Protein AF-A0A7H1N0Q8-F1 (afdb_monomer_lite)

Structure (mmCIF, N/CA/C/O backbone):
data_AF-A0A7H1N0Q8-F1
#
_entry.id   AF-A0A7H1N0Q8-F1
#
loop_
_atom_site.group_PDB
_atom_site.id
_atom_site.type_symbol
_atom_site.label_atom_id
_atom_site.label_alt_id
_atom_site.label_comp_id
_atom_site.label_asym_id
_atom_site.label_entity_id
_atom_site.label_seq_id
_atom_site.pdbx_PDB_ins_code
_atom_site.Cartn_x
_atom_site.Cartn_y
_atom_site.Cartn_z
_atom_site.occupancy
_atom_site.B_iso_or_equiv
_atom_site.auth_seq_id
_atom_site.auth_comp_id
_atom_site.auth_asym_id
_atom_site.auth_atom_id
_atom_site.pdbx_PDB_model_num
ATOM 1 N N . MET A 1 1 ? -15.151 11.965 -31.332 1.00 53.75 1 MET A N 1
ATOM 2 C CA . MET A 1 1 ? -13.976 11.091 -31.531 1.00 53.75 1 MET A CA 1
ATOM 3 C C . MET A 1 1 ? -13.155 11.150 -30.256 1.00 53.75 1 MET A C 1
ATOM 5 O O . MET A 1 1 ? -12.673 12.225 -29.928 1.00 53.75 1 MET A O 1
ATOM 9 N N . THR A 1 2 ? -13.096 10.065 -29.488 1.00 65.38 2 THR A N 1
ATOM 10 C CA . THR A 1 2 ? -12.222 9.945 -28.312 1.00 65.38 2 THR A CA 1
ATOM 11 C C . THR A 1 2 ? -10.804 9.623 -28.782 1.00 65.38 2 THR A C 1
ATOM 13 O O . THR A 1 2 ? -10.619 8.905 -29.765 1.00 65.38 2 THR A O 1
ATOM 16 N N . ALA A 1 3 ? -9.800 10.225 -28.150 1.00 78.38 3 ALA A N 1
ATOM 17 C CA . ALA A 1 3 ? -8.408 10.032 -28.536 1.00 78.38 3 ALA A CA 1
ATOM 18 C C . ALA A 1 3 ? -7.856 8.709 -27.963 1.00 78.38 3 ALA A C 1
ATOM 20 O O . ALA A 1 3 ? -8.258 8.335 -26.861 1.00 78.38 3 ALA A O 1
ATOM 21 N N . PRO A 1 4 ? -6.924 8.015 -28.646 1.00 78.12 4 PRO A N 1
ATOM 22 C CA . PRO A 1 4 ? -6.495 6.652 -28.287 1.00 78.12 4 PRO A CA 1
ATOM 23 C C . PRO A 1 4 ? -5.739 6.533 -26.950 1.00 78.12 4 PRO A C 1
ATOM 25 O O . PRO A 1 4 ? -5.426 5.430 -26.521 1.00 78.12 4 PRO A O 1
ATOM 28 N N . TRP A 1 5 ? -5.446 7.654 -26.291 1.00 80.62 5 TRP A N 1
ATOM 29 C CA . TRP A 1 5 ? -4.808 7.737 -24.972 1.00 80.62 5 TRP A CA 1
ATOM 30 C C . TRP A 1 5 ? -5.789 8.036 -23.832 1.00 80.62 5 TRP A C 1
ATOM 32 O O . TRP A 1 5 ? -5.366 8.185 -22.687 1.00 80.62 5 TRP A O 1
ATOM 42 N N . GLN A 1 6 ? -7.087 8.177 -24.114 1.00 84.38 6 GLN A N 1
ATOM 43 C CA . GLN A 1 6 ? -8.077 8.304 -23.048 1.00 84.38 6 GLN A CA 1
ATOM 44 C C . GLN A 1 6 ? -8.249 6.952 -22.356 1.00 84.38 6 GLN A C 1
ATOM 46 O O . GLN A 1 6 ? -8.655 5.977 -22.984 1.00 84.38 6 GLN A O 1
ATOM 51 N N . GLY A 1 7 ? -7.927 6.909 -21.062 1.00 83.88 7 GLY A N 1
ATOM 52 C CA . GLY A 1 7 ? -8.167 5.736 -20.231 1.00 83.88 7 GLY A CA 1
ATOM 53 C C . GLY A 1 7 ? -9.657 5.417 -20.129 1.00 83.88 7 GLY A C 1
ATOM 54 O O . GLY A 1 7 ? -10.503 6.312 -20.175 1.00 83.88 7 GLY A O 1
ATOM 55 N N . THR A 1 8 ? -9.969 4.135 -19.980 1.00 86.62 8 THR A N 1
ATOM 56 C CA . THR A 1 8 ? -11.299 3.669 -19.588 1.00 86.62 8 THR A CA 1
ATOM 57 C C . THR A 1 8 ? -11.408 3.664 -18.069 1.00 86.62 8 THR A C 1
ATOM 59 O O . THR A 1 8 ? -10.417 3.483 -17.361 1.00 86.62 8 THR A O 1
ATOM 62 N N . VAL A 1 9 ? -12.616 3.896 -17.564 1.00 88.50 9 VAL A N 1
ATOM 63 C CA . VAL A 1 9 ? -12.916 3.841 -16.133 1.00 88.50 9 VAL A CA 1
ATOM 64 C C . VAL A 1 9 ? -13.961 2.764 -15.929 1.00 88.50 9 VAL A C 1
ATOM 66 O O . VAL A 1 9 ? -15.040 2.850 -16.509 1.00 88.50 9 VAL A O 1
ATOM 69 N N . ASP A 1 10 ? -13.642 1.805 -15.069 1.00 89.62 10 ASP A N 1
ATOM 70 C CA . ASP A 1 10 ? -14.580 0.805 -14.580 1.00 89.62 10 ASP A CA 1
ATOM 71 C C . ASP A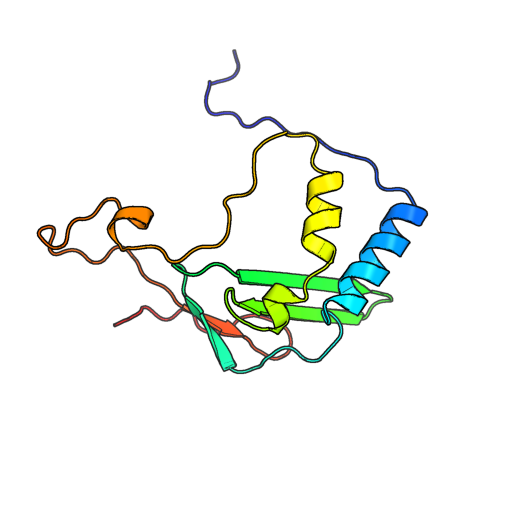 1 10 ? -14.787 0.988 -13.076 1.00 89.62 10 ASP A C 1
ATOM 73 O O . ASP A 1 10 ? -13.960 1.563 -12.364 1.00 89.62 10 ASP A O 1
ATOM 77 N N . SER A 1 11 ? -15.936 0.552 -12.574 1.00 91.69 11 SER A N 1
ATOM 78 C CA . SER A 1 11 ? -16.281 0.664 -11.158 1.00 91.69 11 SER A CA 1
ATOM 79 C C . SER A 1 11 ? -17.086 -0.547 -10.723 1.00 91.69 11 SER A C 1
ATOM 81 O O . SER A 1 11 ? -18.011 -0.965 -11.417 1.00 91.69 11 SER A O 1
ATOM 83 N N . VAL A 1 12 ? -16.747 -1.088 -9.555 1.00 92.31 12 VAL A N 1
ATOM 84 C CA . VAL A 1 12 ? -17.447 -2.218 -8.941 1.00 92.31 12 VAL A CA 1
ATOM 85 C C . VAL A 1 12 ? -18.078 -1.742 -7.633 1.00 92.31 12 VAL A C 1
ATOM 87 O O . VAL A 1 12 ? -17.368 -1.196 -6.786 1.00 92.31 12 VAL A O 1
ATOM 90 N N . PRO A 1 13 ? -19.400 -1.908 -7.443 1.00 93.94 13 PRO A N 1
ATOM 91 C CA . PRO A 1 13 ? -20.025 -1.609 -6.165 1.00 93.94 13 PRO A CA 1
ATOM 92 C C . PRO A 1 13 ? -19.605 -2.654 -5.126 1.00 93.94 13 PRO A C 1
ATOM 94 O O . PRO A 1 13 ? -19.770 -3.851 -5.349 1.00 93.94 13 PRO A O 1
ATOM 97 N N . LEU A 1 14 ? -19.099 -2.199 -3.979 1.00 94.38 14 LEU A N 1
ATOM 98 C CA . LEU A 1 14 ? -18.791 -3.066 -2.841 1.00 94.38 14 LEU A CA 1
ATOM 99 C C . LEU A 1 14 ? -19.991 -3.136 -1.894 1.00 94.38 14 LEU A C 1
ATOM 101 O O . LEU A 1 14 ? -20.591 -2.117 -1.544 1.00 94.38 14 LEU A O 1
ATOM 105 N N . THR A 1 15 ? -20.340 -4.345 -1.470 1.00 96.69 15 THR A N 1
ATOM 106 C CA . THR A 1 15 ? -21.376 -4.592 -0.465 1.00 96.69 15 THR A CA 1
ATOM 107 C C . THR A 1 15 ? -20.825 -4.418 0.953 1.00 96.69 15 THR A C 1
ATOM 109 O O . THR A 1 15 ? -19.617 -4.357 1.176 1.00 96.69 15 THR A O 1
ATOM 112 N N . GLY A 1 16 ? -21.705 -4.409 1.960 1.00 96.19 16 GLY A N 1
ATOM 113 C CA . GLY A 1 16 ? -21.263 -4.427 3.359 1.00 96.19 16 GLY A CA 1
ATOM 114 C C . GLY A 1 16 ? -20.402 -5.653 3.705 1.00 96.19 16 GLY A C 1
ATOM 115 O O . GLY A 1 16 ? -19.441 -5.532 4.456 1.00 96.19 16 GLY A O 1
ATOM 116 N N . ALA A 1 17 ? -20.692 -6.820 3.119 1.00 96.94 17 ALA A N 1
ATOM 117 C CA . ALA A 1 17 ? -19.898 -8.033 3.328 1.00 96.94 17 ALA A CA 1
ATOM 118 C C . ALA A 1 17 ? -18.498 -7.935 2.695 1.00 96.94 17 ALA A C 1
ATOM 120 O O . ALA A 1 17 ? -17.527 -8.452 3.256 1.00 96.94 17 ALA A O 1
ATOM 121 N N . ASP A 1 18 ? -18.381 -7.234 1.565 1.00 96.62 18 ASP A N 1
ATOM 122 C CA . ASP A 1 18 ? -17.091 -6.948 0.933 1.00 96.62 18 ASP A CA 1
ATOM 123 C C . ASP A 1 18 ? -16.243 -6.041 1.824 1.00 96.62 18 ASP A C 1
ATOM 125 O O . ASP A 1 18 ? -15.075 -6.334 2.068 1.00 96.62 18 ASP A O 1
ATOM 129 N N . LEU A 1 19 ? -16.844 -4.993 2.397 1.00 94.62 19 LEU A N 1
ATOM 130 C CA . LEU A 1 19 ? -16.147 -4.095 3.321 1.00 94.62 19 LEU A CA 1
ATOM 131 C C . LEU A 1 19 ? -15.667 -4.817 4.589 1.00 94.62 19 LEU A C 1
ATOM 133 O O . LEU A 1 19 ? -14.534 -4.600 5.010 1.00 94.62 19 LEU A O 1
ATOM 137 N N . VAL A 1 20 ? -16.469 -5.727 5.152 1.00 95.94 20 VAL A N 1
ATOM 138 C CA . VAL A 1 20 ? -16.049 -6.576 6.286 1.00 95.94 20 VAL A CA 1
ATOM 139 C C . VAL A 1 20 ? -14.884 -7.492 5.894 1.00 95.94 20 VAL A C 1
ATOM 141 O O . VAL A 1 20 ? -13.948 -7.691 6.668 1.00 95.94 20 VAL A O 1
ATOM 144 N N . SER A 1 21 ? -14.915 -8.042 4.678 1.00 96.81 21 SER A N 1
ATOM 145 C CA . SER A 1 21 ? -13.832 -8.888 4.164 1.00 96.81 21 SER A CA 1
ATOM 146 C C . SER A 1 21 ? -12.543 -8.092 3.950 1.00 96.81 21 SER A C 1
ATOM 148 O O . SER A 1 21 ? -11.457 -8.592 4.250 1.00 96.81 21 SER A O 1
ATOM 150 N N . LEU A 1 22 ? -12.657 -6.847 3.477 1.00 95.81 22 LEU A N 1
ATOM 151 C CA . LEU A 1 22 ? -11.530 -5.936 3.314 1.00 95.81 22 LEU A CA 1
ATOM 152 C C . LEU A 1 22 ? -10.923 -5.558 4.662 1.00 95.81 22 LEU A C 1
ATOM 154 O O . LEU A 1 22 ? -9.715 -5.690 4.822 1.00 95.81 22 LEU A O 1
ATOM 158 N N . ASP A 1 23 ? -11.741 -5.154 5.633 1.00 95.62 23 ASP A N 1
ATOM 159 C CA . ASP A 1 23 ? -11.277 -4.804 6.978 1.00 95.62 23 ASP A CA 1
ATOM 160 C C . ASP A 1 23 ? -10.496 -5.956 7.624 1.00 95.62 23 ASP A C 1
ATOM 162 O O . ASP A 1 23 ? -9.357 -5.786 8.069 1.00 95.62 23 ASP A O 1
ATOM 166 N N . LYS A 1 24 ? -11.039 -7.177 7.543 1.00 96.88 24 LYS A N 1
ATOM 167 C CA . LYS A 1 24 ? -10.349 -8.384 8.005 1.00 96.88 24 LYS A CA 1
ATOM 168 C C . LYS A 1 24 ? -9.005 -8.586 7.298 1.00 96.88 24 LYS A C 1
ATOM 170 O O . LYS A 1 24 ? -8.003 -8.845 7.964 1.00 96.88 24 LYS A O 1
ATOM 175 N N . ALA A 1 25 ? -8.960 -8.458 5.972 1.00 97.69 25 ALA A N 1
ATOM 176 C CA . ALA A 1 25 ? -7.723 -8.633 5.214 1.00 97.69 25 ALA A CA 1
ATOM 177 C C . ALA A 1 25 ? -6.671 -7.559 5.556 1.00 97.69 25 ALA A C 1
ATOM 179 O O . ALA A 1 25 ? -5.480 -7.864 5.652 1.00 97.69 25 ALA A O 1
ATOM 180 N N . LEU A 1 26 ? -7.092 -6.313 5.791 1.00 97.00 26 LEU A N 1
ATOM 181 C CA . LEU A 1 26 ? -6.217 -5.232 6.253 1.00 97.00 26 LEU A CA 1
ATOM 182 C C . LEU A 1 26 ? -5.668 -5.530 7.659 1.00 97.00 26 LEU A C 1
ATOM 184 O O . LEU A 1 26 ? -4.458 -5.417 7.884 1.00 97.00 26 LEU A O 1
ATOM 188 N N . ALA A 1 27 ? -6.521 -5.979 8.583 1.00 96.56 27 ALA A N 1
ATOM 189 C CA . ALA A 1 27 ? -6.125 -6.354 9.938 1.00 96.56 27 ALA A CA 1
ATOM 190 C C . ALA A 1 27 ? -5.123 -7.523 9.955 1.00 96.56 27 ALA A C 1
ATOM 192 O O . ALA A 1 27 ? -4.074 -7.429 10.598 1.00 96.56 27 ALA A O 1
ATOM 193 N N . GLU A 1 28 ? -5.403 -8.600 9.213 1.00 97.50 28 GLU A N 1
ATOM 194 C CA . GLU A 1 28 ? -4.525 -9.775 9.084 1.00 97.50 28 GLU A CA 1
ATOM 195 C C . GLU A 1 28 ? -3.166 -9.414 8.478 1.00 97.50 28 GLU A C 1
ATOM 197 O O . GLU A 1 28 ? -2.127 -9.884 8.944 1.00 97.50 28 GLU A O 1
ATOM 202 N N . SER A 1 29 ? -3.170 -8.501 7.506 1.00 97.81 29 SER A N 1
ATOM 203 C CA . SER A 1 29 ? -1.962 -7.941 6.893 1.00 97.81 29 SER A CA 1
ATOM 204 C C . SER A 1 29 ? -1.170 -7.023 7.836 1.00 97.81 29 SER A C 1
ATOM 206 O O . SER A 1 29 ? -0.065 -6.598 7.509 1.00 97.81 29 SER A O 1
ATOM 208 N N . GLY A 1 30 ? -1.712 -6.695 9.012 1.00 96.62 30 GLY A N 1
ATOM 209 C CA . GLY A 1 30 ? -1.064 -5.843 10.004 1.00 96.62 30 GLY A CA 1
ATOM 210 C C . GLY A 1 30 ? -1.167 -4.345 9.719 1.00 96.62 30 GLY A C 1
ATOM 211 O O . GLY A 1 30 ? -0.442 -3.581 10.349 1.00 96.62 30 GLY A O 1
ATOM 212 N N . VAL A 1 31 ? -2.069 -3.909 8.831 1.00 96.38 31 VAL A N 1
ATOM 213 C CA . VAL A 1 31 ? -2.261 -2.489 8.470 1.00 96.38 31 VAL A CA 1
ATOM 214 C C . VAL A 1 31 ? -2.518 -1.621 9.698 1.00 96.38 31 VAL A C 1
ATOM 216 O O . VAL A 1 31 ? -1.994 -0.517 9.789 1.00 96.38 31 VAL A O 1
ATOM 219 N N . PHE A 1 32 ? -3.267 -2.133 10.673 1.00 95.19 32 PHE A N 1
ATOM 220 C CA . PHE A 1 32 ? -3.632 -1.382 11.876 1.00 95.19 32 PHE A CA 1
ATOM 221 C C . PHE A 1 32 ? -2.578 -1.432 12.992 1.00 95.19 32 PHE A C 1
ATOM 223 O O . PHE A 1 32 ? -2.782 -0.852 14.057 1.00 95.19 32 PHE A O 1
ATOM 230 N N . ARG A 1 33 ? -1.442 -2.109 12.773 1.00 94.56 33 ARG A N 1
ATOM 231 C CA . ARG A 1 33 ? -0.282 -2.025 13.674 1.00 94.56 33 ARG A CA 1
ATOM 232 C C . ARG A 1 33 ? 0.480 -0.716 13.429 1.00 94.56 33 ARG A C 1
ATOM 234 O O . ARG A 1 33 ? 0.336 -0.137 12.353 1.00 94.56 33 ARG A O 1
ATOM 241 N N . PRO A 1 34 ? 1.331 -0.269 14.372 1.00 94.75 34 PRO A N 1
ATOM 242 C CA . PRO A 1 34 ? 2.202 0.878 14.138 1.00 94.75 34 PRO A CA 1
ATOM 243 C C . PRO A 1 34 ? 3.027 0.722 12.855 1.00 94.75 34 PRO A C 1
ATOM 245 O O . PRO A 1 34 ? 3.571 -0.355 12.591 1.00 94.75 34 PRO A O 1
ATOM 248 N N . ALA A 1 35 ? 3.131 1.800 12.077 1.00 95.69 35 ALA A N 1
ATOM 249 C CA . ALA A 1 35 ? 3.940 1.826 10.866 1.00 95.69 35 ALA A CA 1
ATOM 250 C C . ALA A 1 35 ? 5.428 1.560 11.181 1.00 95.69 35 ALA A C 1
ATOM 252 O O . ALA A 1 35 ? 5.917 1.969 12.242 1.00 95.69 35 ALA A O 1
ATOM 253 N N . PRO A 1 36 ? 6.189 0.928 10.266 1.00 96.38 36 PRO A N 1
ATOM 254 C CA . PRO A 1 36 ? 7.622 0.704 10.430 1.00 96.38 36 PRO A CA 1
ATOM 255 C C . PRO A 1 36 ? 8.399 2.015 10.240 1.00 96.38 36 PRO A C 1
ATOM 257 O O . PRO A 1 36 ? 9.007 2.260 9.197 1.00 96.38 36 PRO A O 1
ATOM 260 N N . LYS A 1 37 ? 8.361 2.886 11.253 1.00 96.31 37 LYS A N 1
ATOM 261 C CA . LYS A 1 37 ? 9.022 4.194 11.246 1.00 96.31 37 LYS A CA 1
ATOM 262 C C . LYS A 1 37 ? 10.500 4.069 10.867 1.00 96.31 37 LYS A C 1
ATOM 264 O O . LYS A 1 37 ? 11.231 3.254 11.422 1.00 96.31 37 LYS A O 1
ATOM 269 N N . GLY A 1 38 ? 10.945 4.919 9.948 1.00 94.31 38 GLY A N 1
ATOM 270 C CA . GLY A 1 38 ? 12.313 4.935 9.435 1.00 94.31 38 GLY A CA 1
ATOM 271 C C . GLY A 1 38 ? 12.564 3.972 8.272 1.00 94.31 38 GLY A C 1
ATOM 272 O O . GLY A 1 38 ? 13.650 4.015 7.699 1.00 94.31 38 GLY A O 1
ATOM 273 N N . LEU A 1 39 ? 11.587 3.143 7.878 1.00 95.69 39 LEU A N 1
ATOM 274 C CA . LEU A 1 39 ? 11.706 2.305 6.685 1.00 95.69 39 LEU A CA 1
ATOM 275 C C . LEU A 1 39 ? 11.891 3.181 5.436 1.00 95.69 39 LEU A C 1
ATOM 277 O O . LEU A 1 39 ? 11.091 4.079 5.172 1.00 95.69 39 LEU A O 1
ATOM 281 N N . LEU A 1 40 ? 12.941 2.892 4.666 1.00 93.88 40 LEU A N 1
ATOM 282 C CA . LEU A 1 40 ? 13.250 3.568 3.409 1.00 93.88 40 LEU A CA 1
ATOM 283 C C . LEU A 1 40 ? 12.602 2.835 2.226 1.00 93.88 40 LEU A C 1
ATOM 285 O O . LEU A 1 40 ? 12.877 1.655 1.974 1.00 93.88 40 LEU A O 1
ATOM 289 N N . LEU A 1 41 ? 11.783 3.563 1.476 1.00 93.56 41 LEU A N 1
ATOM 290 C CA . LEU A 1 41 ? 11.114 3.112 0.261 1.00 93.56 41 LEU A CA 1
ATOM 291 C C . LEU A 1 41 ? 11.751 3.819 -0.932 1.00 93.56 41 LEU A C 1
ATOM 293 O O . LEU A 1 41 ? 11.633 5.036 -1.065 1.00 93.56 41 LEU A O 1
ATOM 297 N N . ARG A 1 42 ? 12.449 3.069 -1.782 1.00 89.19 42 ARG A N 1
ATOM 298 C CA . ARG A 1 42 ? 13.067 3.617 -2.994 1.00 89.19 42 ARG A CA 1
ATOM 299 C C . ARG A 1 42 ? 12.060 3.577 -4.136 1.00 89.19 42 ARG A C 1
ATOM 301 O O . ARG A 1 42 ? 11.318 2.606 -4.228 1.00 89.19 42 ARG A O 1
ATOM 308 N N . GLY A 1 43 ? 12.045 4.590 -4.999 1.00 85.44 43 GLY A N 1
ATOM 309 C CA . GLY A 1 43 ? 11.139 4.653 -6.152 1.00 85.44 43 GLY A CA 1
ATOM 310 C C . GLY A 1 43 ? 11.306 3.486 -7.131 1.00 85.44 43 GLY A C 1
ATOM 311 O O . GLY A 1 43 ? 10.356 3.120 -7.813 1.00 85.44 43 GLY A O 1
ATOM 312 N N . GLU A 1 44 ? 12.491 2.874 -7.160 1.00 86.31 44 GLU A N 1
ATOM 313 C CA . GLU A 1 44 ? 12.790 1.661 -7.927 1.00 86.31 44 GLU A CA 1
ATOM 314 C C . GLU A 1 44 ? 12.335 0.336 -7.281 1.00 86.31 44 GLU A C 1
ATOM 316 O O . GLU A 1 44 ? 12.414 -0.710 -7.924 1.00 86.31 44 GLU A O 1
ATOM 321 N N . ASP A 1 45 ? 11.886 0.351 -6.022 1.00 90.69 45 ASP A N 1
ATOM 322 C CA . ASP A 1 45 ? 11.422 -0.844 -5.312 1.00 90.69 45 ASP A CA 1
ATOM 323 C C . ASP A 1 45 ? 9.894 -0.980 -5.388 1.00 90.69 45 ASP A C 1
ATOM 325 O O . ASP A 1 45 ? 9.152 -0.004 -5.493 1.00 90.69 45 ASP A O 1
ATOM 329 N N . PHE A 1 46 ? 9.402 -2.208 -5.226 1.00 95.81 46 PHE A N 1
ATOM 330 C CA . PHE A 1 46 ? 7.978 -2.460 -5.017 1.00 95.81 46 PHE A CA 1
ATOM 331 C C . PHE A 1 46 ? 7.618 -2.321 -3.538 1.00 95.81 46 PHE A C 1
ATOM 333 O O . PHE A 1 46 ? 8.312 -2.829 -2.654 1.00 95.81 46 PHE A O 1
ATOM 340 N N . PHE A 1 47 ? 6.500 -1.665 -3.252 1.00 96.69 47 PHE A N 1
ATOM 341 C CA . PHE A 1 47 ? 5.952 -1.560 -1.906 1.00 96.69 47 PHE A CA 1
ATOM 342 C C . PHE A 1 47 ? 4.456 -1.251 -1.955 1.00 96.69 47 PHE A C 1
ATOM 344 O O . PHE A 1 47 ? 3.961 -0.664 -2.915 1.00 96.69 47 PHE A O 1
ATOM 351 N N . TRP A 1 48 ? 3.745 -1.623 -0.894 1.00 97.56 48 TRP A N 1
ATOM 352 C CA . TRP A 1 48 ? 2.391 -1.147 -0.625 1.00 97.56 48 TRP A CA 1
ATOM 353 C C . TRP A 1 48 ? 2.430 -0.060 0.440 1.00 97.56 48 TRP A C 1
ATOM 355 O O . TRP A 1 48 ? 3.177 -0.164 1.411 1.00 97.56 48 TRP A O 1
ATOM 365 N N . ILE A 1 49 ? 1.585 0.953 0.282 1.00 97.06 49 ILE A N 1
ATOM 366 C CA . ILE A 1 49 ? 1.268 1.931 1.321 1.00 97.06 49 ILE A CA 1
ATOM 367 C C . ILE A 1 49 ? -0.236 1.890 1.511 1.00 97.06 49 ILE A C 1
ATOM 369 O O . ILE A 1 49 ? -0.986 1.883 0.536 1.00 97.06 49 ILE A O 1
ATOM 373 N N . VAL A 1 50 ? -0.669 1.869 2.764 1.00 97.50 50 VAL A N 1
ATOM 374 C CA . VAL A 1 50 ? -2.081 1.858 3.118 1.00 97.50 50 VAL A CA 1
ATOM 375 C C . VAL A 1 50 ? -2.362 3.052 4.010 1.00 97.50 50 VAL A C 1
ATOM 377 O O . VAL A 1 50 ? -1.701 3.236 5.029 1.00 97.50 50 VAL A O 1
ATOM 380 N N . GLY A 1 51 ? -3.345 3.854 3.611 1.00 96.00 51 GLY A N 1
ATOM 381 C CA . GLY A 1 51 ? -3.987 4.858 4.448 1.00 96.00 51 GLY A CA 1
ATOM 382 C C . GLY A 1 51 ? -5.469 4.522 4.541 1.00 96.00 51 GLY A C 1
ATOM 383 O O . GLY A 1 51 ? -6.129 4.408 3.511 1.00 96.00 51 GLY A O 1
ATOM 384 N N . ALA A 1 52 ? -5.983 4.338 5.751 1.00 92.50 52 ALA A N 1
ATOM 385 C CA . ALA A 1 52 ? -7.376 3.976 5.987 1.00 92.50 52 ALA A CA 1
ATOM 386 C C . ALA A 1 52 ? -7.951 4.803 7.137 1.00 92.50 52 ALA A C 1
ATOM 388 O O . ALA A 1 52 ? -7.254 5.081 8.107 1.00 92.50 52 ALA A O 1
ATOM 389 N N . CYS A 1 53 ? -9.221 5.190 7.038 1.00 92.31 53 CYS A N 1
ATOM 390 C CA . CYS A 1 53 ? -9.964 5.783 8.146 1.00 92.31 53 CYS A CA 1
ATOM 391 C C . CYS A 1 53 ? -11.038 4.786 8.575 1.00 92.31 53 CYS A C 1
ATOM 393 O O . CYS A 1 53 ? -11.966 4.535 7.809 1.00 92.31 53 CYS A O 1
ATOM 395 N N . ILE A 1 54 ? -10.885 4.204 9.762 1.00 89.56 54 ILE A N 1
ATOM 396 C CA . ILE A 1 54 ? -11.807 3.215 10.328 1.00 89.56 54 ILE A CA 1
ATOM 397 C C . ILE A 1 54 ? -12.326 3.786 11.645 1.00 89.56 54 ILE A C 1
ATOM 399 O O . ILE A 1 54 ? -11.536 4.220 12.481 1.00 89.56 54 ILE A O 1
ATOM 403 N N . ASP A 1 55 ? -13.650 3.874 11.791 1.00 89.44 55 ASP A N 1
ATOM 404 C CA . ASP A 1 55 ? -14.320 4.413 12.986 1.00 89.44 55 ASP A CA 1
ATOM 405 C C . ASP A 1 55 ? -13.773 5.778 13.456 1.00 89.44 55 ASP A C 1
ATOM 407 O O . ASP A 1 55 ? -13.605 6.047 14.644 1.00 89.44 55 ASP A O 1
ATOM 411 N N . GLY A 1 56 ? -13.454 6.658 12.500 1.00 92.12 56 GLY A N 1
ATOM 412 C CA . GLY A 1 56 ? -12.911 7.994 12.769 1.00 92.12 56 GLY A CA 1
ATOM 413 C C . GLY A 1 56 ? -11.425 8.026 13.151 1.00 92.12 56 GLY A C 1
ATOM 414 O O . GLY A 1 56 ? -10.893 9.105 13.409 1.00 92.12 56 GLY A O 1
ATOM 415 N N . THR A 1 57 ? -10.743 6.879 13.154 1.00 92.19 57 THR A N 1
ATOM 416 C CA . THR A 1 57 ? -9.302 6.767 13.402 1.00 92.19 57 THR A CA 1
ATOM 417 C C . THR A 1 57 ? -8.553 6.564 12.095 1.00 92.19 57 THR A C 1
ATOM 419 O O . THR A 1 57 ? -8.861 5.667 11.310 1.00 92.19 57 THR A O 1
ATOM 422 N N . PHE A 1 58 ? -7.544 7.399 11.856 1.00 93.94 58 PHE A N 1
ATOM 423 C CA . PHE A 1 58 ? -6.652 7.227 10.719 1.00 93.94 58 PHE A CA 1
ATOM 424 C C . PHE A 1 58 ? -5.554 6.211 11.041 1.00 93.94 58 PHE A C 1
ATOM 426 O O . PHE A 1 58 ? -4.865 6.324 12.054 1.00 93.94 58 PHE A O 1
ATOM 433 N N . HIS A 1 59 ? -5.371 5.253 10.141 1.00 95.56 59 HIS A N 1
ATOM 434 C CA . HIS A 1 59 ? -4.333 4.237 10.173 1.00 95.56 59 HIS A CA 1
ATOM 435 C C . HIS A 1 59 ? -3.434 4.388 8.953 1.00 95.56 59 HIS A C 1
ATOM 437 O O . HIS A 1 59 ? -3.910 4.581 7.831 1.00 95.56 59 HIS A O 1
ATOM 443 N N . PHE A 1 60 ? -2.132 4.247 9.175 1.00 97.00 60 PHE A N 1
ATOM 444 C CA . PHE A 1 60 ? -1.127 4.289 8.128 1.00 97.00 60 PHE A CA 1
ATOM 445 C C . PHE A 1 60 ? -0.140 3.141 8.298 1.00 97.00 60 PHE A C 1
ATOM 447 O O . PHE A 1 60 ? 0.331 2.890 9.406 1.00 97.00 60 PHE A O 1
ATOM 454 N N . ASN A 1 61 ? 0.206 2.469 7.202 1.00 97.88 61 ASN A N 1
ATOM 455 C CA . ASN A 1 61 ? 1.270 1.473 7.205 1.00 97.88 61 ASN A CA 1
ATOM 456 C C . ASN A 1 61 ? 1.916 1.329 5.823 1.00 97.88 61 ASN A C 1
ATOM 458 O O . ASN A 1 61 ? 1.340 1.716 4.804 1.00 97.88 61 ASN A O 1
ATOM 462 N N . ALA A 1 62 ? 3.116 0.758 5.789 1.00 97.94 62 ALA A N 1
ATOM 463 C CA . ALA A 1 62 ? 3.867 0.524 4.569 1.00 97.94 62 ALA A CA 1
ATOM 464 C C . ALA A 1 62 ? 4.568 -0.835 4.608 1.00 97.94 62 ALA A C 1
ATOM 466 O O . ALA A 1 62 ? 5.127 -1.243 5.624 1.00 97.94 62 ALA A O 1
ATOM 467 N N . PHE A 1 63 ? 4.579 -1.512 3.464 1.00 98.12 63 PHE A N 1
ATOM 468 C CA . PHE A 1 63 ? 5.082 -2.870 3.315 1.00 98.12 63 PHE A CA 1
ATOM 469 C C . PHE A 1 63 ? 6.031 -2.907 2.127 1.00 98.12 63 PHE A C 1
ATOM 471 O O . PHE A 1 63 ? 5.603 -2.788 0.980 1.00 98.12 63 PHE A O 1
ATOM 478 N N . LYS A 1 64 ? 7.329 -3.054 2.396 1.00 97.88 64 LYS A N 1
ATOM 479 C CA . LYS A 1 64 ? 8.355 -3.131 1.354 1.00 97.88 64 LYS A CA 1
ATOM 480 C C . LYS A 1 64 ? 8.476 -4.556 0.823 1.00 97.88 64 LYS A C 1
ATOM 482 O O . LYS A 1 64 ? 8.533 -5.493 1.622 1.00 97.88 64 LYS A O 1
ATOM 487 N N . TRP A 1 65 ? 8.531 -4.713 -0.498 1.00 97.12 65 TRP A N 1
ATOM 488 C CA . TRP A 1 65 ? 8.767 -6.009 -1.125 1.00 97.12 65 TRP A CA 1
ATOM 489 C C . TRP A 1 65 ? 10.079 -6.647 -0.646 1.00 97.12 65 TRP A C 1
ATOM 491 O O . TRP A 1 65 ? 11.021 -5.964 -0.246 1.00 97.12 65 TRP A O 1
ATOM 501 N N . ASP A 1 66 ? 10.060 -7.978 -0.661 1.00 95.44 66 ASP A N 1
ATOM 502 C CA . ASP A 1 66 ? 11.041 -8.912 -0.100 1.00 95.44 66 ASP A CA 1
ATOM 503 C C . ASP A 1 66 ? 11.190 -8.881 1.435 1.00 95.44 66 ASP A C 1
ATOM 505 O O . ASP A 1 66 ? 12.160 -9.369 2.008 1.00 95.44 66 ASP A O 1
ATOM 509 N N . SER A 1 67 ? 10.195 -8.333 2.141 1.00 97.12 67 SER A N 1
ATOM 510 C CA . SER A 1 67 ? 10.076 -8.466 3.598 1.00 97.12 67 SER A CA 1
ATOM 511 C C . SER A 1 67 ? 9.043 -9.524 3.996 1.00 97.12 67 SER A C 1
ATOM 513 O O . SER A 1 67 ? 8.069 -9.771 3.282 1.00 97.12 67 SER A O 1
ATOM 515 N N . ALA A 1 68 ? 9.191 -10.088 5.199 1.00 97.12 68 ALA A N 1
ATOM 516 C CA . ALA A 1 68 ? 8.196 -11.001 5.769 1.00 97.12 68 ALA A CA 1
ATOM 517 C C . ALA A 1 68 ? 6.806 -10.347 5.911 1.00 97.12 68 ALA A C 1
ATOM 519 O O . ALA A 1 68 ? 5.792 -11.004 5.696 1.00 97.12 68 ALA A O 1
ATOM 520 N N . ALA A 1 69 ? 6.755 -9.046 6.222 1.00 96.88 69 ALA A N 1
ATOM 521 C CA . ALA A 1 69 ? 5.501 -8.300 6.326 1.00 96.88 69 ALA A CA 1
ATOM 522 C C . ALA A 1 69 ? 4.787 -8.185 4.969 1.00 96.88 69 ALA A C 1
ATOM 524 O O . ALA A 1 69 ? 3.571 -8.320 4.908 1.00 96.88 69 ALA A O 1
ATOM 525 N N . PHE A 1 70 ? 5.538 -7.997 3.877 1.00 98.00 70 PHE A N 1
ATOM 526 C CA . PHE A 1 70 ? 4.980 -7.993 2.524 1.00 98.00 70 PHE A CA 1
ATOM 527 C C . PHE A 1 70 ? 4.489 -9.380 2.098 1.00 98.00 70 PHE A C 1
ATOM 529 O O . PHE A 1 70 ? 3.412 -9.508 1.523 1.00 98.00 70 PHE A O 1
ATOM 536 N N . ALA A 1 71 ? 5.259 -10.430 2.394 1.00 97.56 71 ALA A N 1
ATOM 537 C CA . ALA A 1 71 ? 4.876 -11.805 2.070 1.00 97.56 71 ALA A CA 1
ATOM 538 C C . ALA A 1 71 ? 3.609 -12.266 2.817 1.00 97.56 71 ALA A C 1
ATOM 540 O O . ALA A 1 71 ? 2.895 -13.139 2.332 1.00 97.56 71 ALA A O 1
ATOM 541 N N . ALA A 1 72 ? 3.322 -11.671 3.978 1.00 97.44 72 ALA A N 1
ATOM 542 C CA . ALA A 1 72 ? 2.142 -11.961 4.787 1.00 97.44 72 ALA A CA 1
ATOM 543 C C . ALA A 1 72 ? 0.875 -11.190 4.361 1.00 97.44 72 ALA A C 1
ATOM 545 O O . ALA A 1 72 ? -0.178 -11.387 4.965 1.00 97.44 72 ALA A O 1
ATOM 546 N N . LEU A 1 73 ? 0.950 -10.311 3.354 1.00 98.38 73 LEU A N 1
ATOM 547 C CA . LEU A 1 73 ? -0.195 -9.514 2.914 1.00 98.38 73 LEU A CA 1
ATOM 548 C C . LEU A 1 73 ? -1.306 -10.387 2.320 1.00 98.38 73 LEU A C 1
ATOM 550 O O . LEU A 1 73 ? -1.083 -11.163 1.392 1.00 98.38 73 LEU A O 1
ATOM 554 N N . THR A 1 74 ? -2.533 -10.185 2.793 1.00 97.38 74 THR A N 1
ATOM 555 C CA . THR A 1 74 ? -3.732 -10.878 2.298 1.00 97.38 74 THR A CA 1
ATOM 556 C C . THR A 1 74 ? -4.642 -9.964 1.477 1.00 97.38 74 THR A C 1
ATOM 558 O O . THR A 1 74 ? -5.286 -10.430 0.534 1.00 97.38 74 THR A O 1
ATOM 561 N N . PHE A 1 75 ? -4.649 -8.653 1.753 1.00 97.31 75 PHE A N 1
ATOM 562 C CA . PHE A 1 75 ? -5.519 -7.696 1.059 1.00 97.31 75 PHE A CA 1
ATOM 563 C C . PHE A 1 75 ? -5.269 -7.560 -0.458 1.00 97.31 75 PHE A C 1
ATOM 565 O O . PHE A 1 75 ? -6.259 -7.396 -1.172 1.00 97.31 75 PHE A O 1
ATOM 572 N N . PRO A 1 76 ? -4.035 -7.659 -1.013 1.00 96.56 76 PRO A N 1
ATOM 573 C CA . PRO A 1 76 ? -3.837 -7.456 -2.451 1.00 96.56 76 PRO A CA 1
ATOM 574 C C . PRO A 1 76 ? -4.618 -8.462 -3.295 1.00 96.56 76 PRO A C 1
ATOM 576 O O . PRO A 1 76 ? -5.181 -8.105 -4.323 1.00 96.56 76 PRO A O 1
ATOM 579 N N . ARG A 1 77 ? -4.721 -9.713 -2.829 1.00 94.69 77 ARG A N 1
ATOM 580 C CA . ARG A 1 77 ? -5.516 -10.745 -3.504 1.00 94.69 77 ARG A CA 1
ATOM 581 C C . ARG A 1 77 ? -6.994 -10.362 -3.578 1.00 94.69 77 ARG A C 1
ATOM 583 O O . ARG A 1 77 ? -7.627 -10.630 -4.593 1.00 94.69 77 ARG A O 1
ATOM 590 N N . LEU A 1 78 ? -7.532 -9.771 -2.513 1.00 95.69 78 LEU A N 1
ATOM 591 C CA . LEU A 1 78 ? -8.928 -9.347 -2.461 1.00 95.69 78 LEU A CA 1
ATOM 592 C C . LEU A 1 78 ? -9.183 -8.173 -3.414 1.00 95.69 78 LEU A C 1
ATOM 594 O O . LEU A 1 78 ? -10.128 -8.228 -4.191 1.00 95.69 78 LEU A O 1
ATOM 598 N N . LEU A 1 79 ? -8.292 -7.173 -3.425 1.00 94.56 79 LEU A N 1
ATOM 599 C CA . LEU A 1 79 ? -8.377 -6.044 -4.359 1.00 94.56 79 LEU A CA 1
ATOM 600 C C . LEU A 1 79 ? -8.345 -6.511 -5.821 1.00 94.56 79 LEU A C 1
ATOM 602 O O . LEU A 1 79 ? -9.165 -6.074 -6.619 1.00 94.56 79 LEU A O 1
ATOM 606 N N . LEU A 1 80 ? -7.441 -7.437 -6.156 1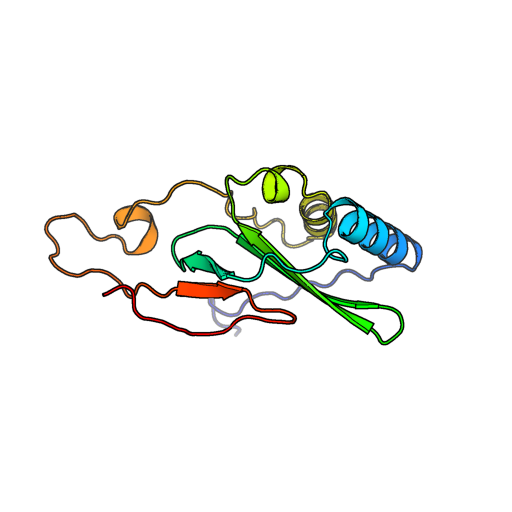.00 94.31 80 LEU A N 1
ATOM 607 C CA . LEU A 1 80 ? -7.328 -7.986 -7.511 1.00 94.31 80 LEU A CA 1
ATOM 608 C C . LEU A 1 80 ? -8.533 -8.846 -7.912 1.00 94.31 80 LEU A C 1
ATOM 610 O O . LEU A 1 80 ? -8.864 -8.911 -9.089 1.00 94.31 80 LEU A O 1
ATOM 614 N N . ALA A 1 81 ? -9.206 -9.497 -6.960 1.00 94.19 81 ALA A N 1
ATOM 615 C CA . ALA A 1 81 ? -10.431 -10.246 -7.243 1.00 94.19 81 ALA A CA 1
ATOM 616 C C . ALA A 1 81 ? -11.619 -9.331 -7.599 1.00 94.19 81 ALA A C 1
ATOM 618 O O . ALA A 1 81 ? -12.573 -9.790 -8.224 1.00 94.19 81 ALA A O 1
ATOM 619 N N . TRP A 1 82 ? -11.558 -8.056 -7.207 1.00 95.50 82 TRP A N 1
ATOM 620 C CA . TRP A 1 82 ? -12.556 -7.036 -7.527 1.00 95.50 82 TRP A CA 1
ATOM 621 C C . TRP A 1 82 ? -12.160 -6.137 -8.700 1.00 95.50 82 TRP A C 1
ATOM 623 O O . TRP A 1 82 ? -12.912 -5.220 -9.015 1.00 95.50 8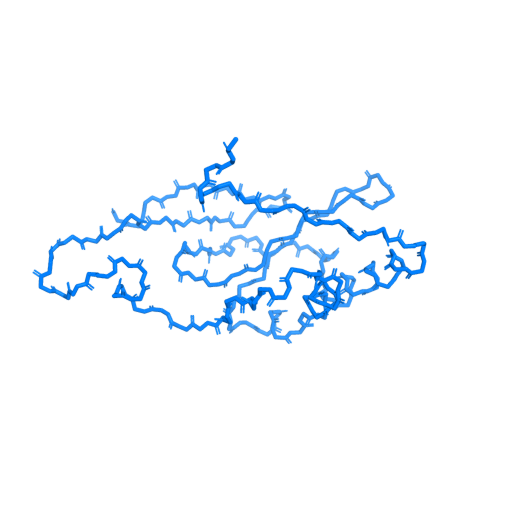2 TRP A O 1
ATOM 633 N N . ASP A 1 83 ? -11.011 -6.368 -9.338 1.00 93.88 83 ASP A N 1
ATOM 634 C CA . ASP A 1 83 ? -10.551 -5.580 -10.480 1.00 93.88 83 ASP A CA 1
ATOM 635 C C . ASP A 1 83 ? -11.229 -6.058 -11.780 1.00 93.88 83 ASP A C 1
ATOM 637 O O . ASP A 1 83 ? -10.918 -7.147 -12.274 1.00 93.88 83 ASP A O 1
ATOM 641 N N . PRO A 1 84 ? -12.150 -5.270 -12.369 1.00 93.25 84 PRO A N 1
ATOM 642 C CA . PRO A 1 84 ? -12.833 -5.653 -13.599 1.00 93.25 84 PRO A CA 1
ATOM 643 C C . PRO A 1 84 ? -11.991 -5.379 -14.854 1.00 93.25 84 PRO A C 1
ATOM 645 O O . PRO A 1 84 ? -12.374 -5.816 -15.937 1.00 93.25 84 PRO A O 1
ATOM 648 N N . THR A 1 85 ? -10.870 -4.652 -14.741 1.00 91.88 85 THR A N 1
ATOM 649 C CA . THR A 1 85 ? -10.113 -4.165 -15.906 1.00 91.88 85 THR A CA 1
ATOM 650 C C . THR A 1 85 ? -9.392 -5.288 -16.648 1.00 91.88 85 THR A C 1
ATOM 652 O O . THR A 1 85 ? -9.056 -5.148 -17.824 1.00 91.88 85 THR A O 1
ATOM 655 N N . GLY A 1 86 ? -9.114 -6.401 -15.958 1.00 87.81 86 GLY A N 1
ATOM 656 C CA . GLY A 1 86 ? -8.330 -7.517 -16.484 1.00 87.81 86 GLY A CA 1
ATOM 657 C C . GLY A 1 86 ? -6.864 -7.169 -16.769 1.00 87.81 86 GLY A C 1
ATOM 658 O O . GLY A 1 86 ? -6.143 -7.991 -17.339 1.00 87.81 86 GLY A O 1
ATOM 659 N N . VAL A 1 87 ? -6.405 -5.972 -16.387 1.00 90.31 87 VAL A N 1
ATOM 660 C CA . VAL A 1 87 ? -5.013 -5.557 -16.553 1.00 90.31 87 VAL A CA 1
ATOM 661 C C . VAL A 1 87 ? -4.179 -6.227 -15.459 1.00 90.31 87 VAL A C 1
ATOM 663 O O . VAL A 1 87 ? -4.428 -6.012 -14.275 1.00 90.31 87 VAL A O 1
ATOM 666 N N . PRO A 1 88 ? -3.169 -7.043 -15.805 1.00 91.50 88 PRO A N 1
ATOM 667 C CA . PRO A 1 88 ? -2.386 -7.735 -14.795 1.00 91.50 88 PRO A CA 1
ATOM 668 C C . PRO A 1 88 ? -1.574 -6.741 -13.960 1.00 91.50 88 PRO A C 1
ATOM 670 O O . PRO A 1 88 ? -0.856 -5.893 -14.499 1.00 91.50 88 PRO A O 1
ATOM 673 N N . LEU A 1 89 ? -1.626 -6.895 -12.635 1.00 92.62 89 LEU A N 1
ATOM 674 C CA . LEU A 1 89 ? -0.740 -6.166 -11.734 1.00 92.62 89 LEU A CA 1
ATOM 675 C C . LEU A 1 89 ? 0.718 -6.513 -12.049 1.00 92.62 89 LEU A C 1
ATOM 677 O O . LEU A 1 89 ? 1.088 -7.686 -12.124 1.00 92.62 89 LEU A O 1
ATOM 681 N N . ASN A 1 90 ? 1.556 -5.486 -12.190 1.00 92.00 90 ASN A N 1
ATOM 682 C CA . ASN A 1 90 ? 2.991 -5.648 -12.386 1.00 92.00 90 ASN A CA 1
ATOM 683 C C . ASN A 1 90 ? 3.605 -6.398 -11.183 1.00 92.00 90 ASN A C 1
ATOM 685 O O . ASN A 1 90 ? 3.609 -5.846 -10.078 1.00 92.00 90 ASN A O 1
ATOM 689 N N . PRO A 1 91 ? 4.114 -7.634 -11.352 1.00 93.25 91 PRO A N 1
ATOM 690 C CA . PRO A 1 91 ? 4.531 -8.445 -10.221 1.00 93.25 91 PRO A CA 1
ATOM 691 C C . PRO A 1 91 ? 5.799 -7.869 -9.569 1.00 93.25 91 PRO A C 1
ATOM 693 O O . PRO A 1 91 ? 6.734 -7.487 -10.288 1.00 93.25 91 PRO A O 1
ATOM 696 N N . PRO A 1 92 ? 5.868 -7.849 -8.226 1.00 95.69 92 PRO A N 1
ATOM 697 C CA . PRO A 1 92 ? 7.059 -7.424 -7.510 1.00 95.69 92 PRO A CA 1
ATOM 698 C C . PRO A 1 92 ? 8.286 -8.263 -7.872 1.00 95.69 92 PRO A C 1
ATOM 700 O O . PRO A 1 92 ? 8.225 -9.493 -7.885 1.00 95.69 92 PRO A O 1
ATOM 703 N N . ARG A 1 93 ? 9.398 -7.592 -8.172 1.00 94.12 93 ARG A N 1
ATOM 704 C CA . ARG A 1 93 ? 10.680 -8.207 -8.538 1.00 94.12 93 ARG A CA 1
ATOM 705 C C . ARG A 1 93 ? 11.827 -7.225 -8.329 1.00 94.12 93 ARG A C 1
ATOM 707 O O . ARG A 1 93 ? 11.602 -6.018 -8.265 1.00 94.12 93 ARG A O 1
ATOM 714 N N . SER A 1 94 ? 13.056 -7.729 -8.322 1.00 90.12 94 SER A N 1
ATOM 715 C CA . SER A 1 94 ? 14.242 -6.882 -8.459 1.00 90.12 94 SER A CA 1
ATOM 716 C C . SER A 1 94 ? 14.274 -6.265 -9.858 1.00 90.12 94 SER A C 1
ATOM 718 O O . SER A 1 94 ? 14.105 -6.976 -10.848 1.00 90.12 94 SER A O 1
ATOM 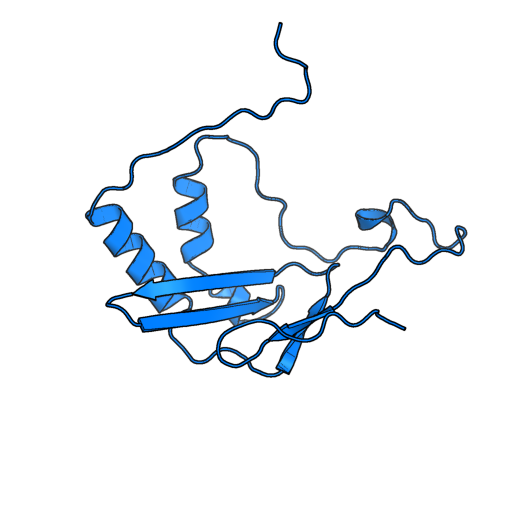720 N N . LEU A 1 95 ? 14.494 -4.953 -9.933 1.00 86.69 95 LEU A N 1
ATOM 721 C CA . LEU A 1 95 ? 14.619 -4.211 -11.185 1.00 86.69 95 LEU A CA 1
ATOM 722 C C . LEU A 1 95 ? 16.050 -3.704 -11.351 1.00 86.69 95 LEU A C 1
ATOM 724 O O . LEU A 1 95 ? 16.660 -3.200 -10.408 1.00 86.69 95 LEU A O 1
ATOM 728 N N . SER A 1 96 ? 16.581 -3.825 -12.562 1.00 82.50 96 SER A N 1
ATOM 729 C CA . SER A 1 96 ? 17.799 -3.142 -12.982 1.00 82.50 96 SER A CA 1
ATOM 730 C C . SER A 1 96 ? 17.485 -1.710 -13.446 1.00 82.50 96 SER A C 1
ATOM 732 O O . SER A 1 96 ? 16.342 -1.412 -13.805 1.00 82.50 96 SER A O 1
ATOM 734 N N . PRO A 1 97 ? 18.486 -0.814 -13.532 1.00 77.25 97 PRO A N 1
ATOM 735 C CA . PRO A 1 97 ? 18.302 0.496 -14.161 1.00 77.25 97 PRO A CA 1
ATOM 736 C C . PRO A 1 97 ? 17.738 0.410 -15.586 1.00 77.25 97 PRO A C 1
ATOM 738 O O . PRO A 1 97 ? 16.960 1.271 -15.996 1.00 77.25 97 PRO A O 1
ATOM 741 N N . PHE A 1 98 ? 18.071 -0.654 -16.323 1.00 79.44 98 PHE A N 1
ATOM 742 C CA . PHE A 1 98 ? 17.531 -0.890 -17.657 1.00 79.44 98 PHE A CA 1
ATOM 743 C C . PHE A 1 98 ? 16.026 -1.188 -17.625 1.00 79.44 98 PHE A C 1
ATOM 745 O O . PHE A 1 98 ? 15.286 -0.682 -18.465 1.00 79.44 98 PHE A O 1
ATOM 752 N N . ASP A 1 99 ? 15.549 -1.939 -16.631 1.00 82.19 99 ASP A N 1
ATOM 753 C CA . ASP A 1 99 ? 14.121 -2.252 -16.491 1.00 82.19 99 ASP A CA 1
ATOM 754 C C . ASP A 1 99 ? 13.266 -1.005 -16.208 1.00 82.19 99 ASP A C 1
ATOM 756 O O . ASP A 1 99 ? 12.086 -0.977 -16.554 1.00 82.19 99 ASP A O 1
ATOM 760 N N . ILE A 1 100 ? 13.860 0.022 -15.590 1.00 77.94 100 ILE A N 1
ATOM 761 C CA . ILE A 1 100 ? 13.163 1.235 -15.133 1.00 77.94 100 ILE A CA 1
ATOM 762 C C . ILE A 1 100 ? 13.311 2.374 -16.143 1.00 77.94 100 ILE A C 1
ATOM 764 O O . ILE A 1 100 ? 12.325 2.984 -16.550 1.00 77.94 100 ILE A O 1
ATOM 768 N N . TYR A 1 101 ? 14.545 2.661 -16.559 1.00 78.25 101 TYR A N 1
ATOM 769 C CA . TYR A 1 101 ? 14.885 3.831 -17.371 1.00 78.25 101 TYR A CA 1
ATOM 770 C C . TYR A 1 101 ? 15.255 3.485 -18.812 1.00 78.25 101 TYR A C 1
ATOM 772 O O . TYR A 1 101 ? 15.510 4.391 -19.603 1.00 78.25 101 TYR A O 1
ATOM 780 N N . ARG A 1 102 ? 15.312 2.192 -19.166 1.00 76.25 102 ARG A N 1
ATOM 781 C CA . ARG A 1 102 ? 15.883 1.707 -20.437 1.00 76.25 102 ARG A CA 1
ATOM 782 C C . ARG A 1 102 ? 17.294 2.238 -20.700 1.00 76.25 102 ARG A C 1
ATOM 784 O O . ARG A 1 102 ? 17.682 2.429 -21.847 1.00 76.25 102 ARG A O 1
ATOM 791 N N . GLN A 1 103 ? 18.046 2.464 -19.626 1.00 69.56 103 GLN A N 1
ATOM 792 C CA . GLN A 1 103 ? 19.434 2.910 -19.661 1.00 69.56 103 GLN A CA 1
ATOM 793 C C . GLN A 1 103 ? 20.368 1.718 -19.476 1.00 69.56 103 GLN A C 1
ATOM 795 O O . GLN A 1 103 ? 20.169 0.868 -18.605 1.00 69.56 103 GLN A O 1
ATOM 800 N N . THR A 1 104 ? 21.397 1.663 -20.306 1.00 63.06 104 THR A N 1
ATOM 801 C CA . THR A 1 104 ? 22.535 0.759 -20.179 1.00 63.06 104 THR A CA 1
ATOM 802 C C . THR A 1 104 ? 23.630 1.412 -19.334 1.00 63.06 104 THR A C 1
ATOM 804 O O . THR A 1 104 ? 23.685 2.633 -19.200 1.00 63.06 104 THR A O 1
ATOM 807 N N . ALA A 1 105 ? 24.545 0.614 -18.774 1.00 59.78 105 ALA A N 1
ATOM 808 C CA . ALA A 1 105 ? 25.670 1.125 -17.976 1.00 59.78 105 ALA A CA 1
ATOM 809 C C . ALA A 1 105 ? 26.550 2.149 -18.731 1.00 59.78 105 ALA A C 1
ATOM 811 O O . ALA A 1 105 ? 27.297 2.902 -18.112 1.00 59.78 105 ALA A O 1
ATOM 812 N N . SER A 1 106 ? 26.458 2.177 -20.062 1.00 59.88 106 SER A N 1
ATOM 813 C CA . SER A 1 106 ? 27.180 3.078 -20.959 1.00 59.88 106 SER A CA 1
ATOM 814 C C . SER A 1 106 ? 26.558 4.474 -21.079 1.00 59.88 106 SER A C 1
ATOM 816 O O . SER A 1 106 ? 27.234 5.384 -21.552 1.00 59.88 106 SER A O 1
ATOM 818 N N . ASP A 1 107 ? 25.306 4.663 -20.650 1.00 62.62 107 ASP A N 1
ATOM 819 C CA . ASP A 1 107 ? 24.531 5.881 -20.935 1.00 62.62 107 ASP A CA 1
ATOM 820 C C . ASP A 1 107 ? 24.811 7.038 -19.963 1.00 62.62 107 ASP A C 1
ATOM 822 O O . ASP A 1 107 ? 24.297 8.139 -20.154 1.00 62.62 107 ASP A O 1
ATOM 826 N N . GLY A 1 108 ? 25.638 6.819 -18.932 1.00 54.44 108 GLY A N 1
ATOM 827 C CA . GLY A 1 108 ? 26.200 7.856 -18.050 1.00 54.44 108 GLY A CA 1
ATOM 828 C C . GLY A 1 108 ? 25.202 8.664 -17.204 1.00 54.44 108 GLY A C 1
ATOM 829 O O . GLY A 1 108 ? 25.622 9.392 -16.307 1.00 54.44 108 GLY A O 1
ATOM 830 N N . GLY A 1 109 ? 23.900 8.546 -17.456 1.00 54.28 109 GLY A N 1
ATOM 831 C CA . GLY A 1 109 ? 22.833 9.137 -16.661 1.00 54.28 109 GLY A CA 1
ATOM 832 C C . GLY A 1 109 ? 22.262 8.116 -15.687 1.00 54.28 109 GLY A C 1
ATOM 833 O O . GLY A 1 109 ? 21.898 7.021 -16.096 1.00 54.28 109 GLY A O 1
ATOM 834 N N . SER A 1 110 ? 22.145 8.482 -14.411 1.00 58.81 110 SER A N 1
ATOM 835 C CA . SER A 1 110 ? 21.186 7.836 -13.513 1.00 58.81 110 SER A CA 1
ATOM 836 C C . SER A 1 110 ? 19.830 8.484 -13.755 1.00 58.81 110 SER A C 1
ATOM 838 O O . SER A 1 110 ? 19.693 9.700 -13.614 1.00 58.81 110 SER A O 1
ATOM 840 N N . GLY A 1 111 ? 18.821 7.698 -14.134 1.00 60.59 111 GLY A N 1
ATOM 841 C CA . GLY A 1 111 ? 17.435 8.160 -14.096 1.00 60.59 111 GLY A CA 1
ATOM 842 C C . GLY A 1 111 ? 17.051 8.703 -12.706 1.00 60.59 111 GLY A C 1
ATOM 843 O O . GLY A 1 111 ? 17.723 8.398 -11.719 1.00 60.59 111 GLY A O 1
ATOM 844 N N . PRO A 1 112 ? 16.002 9.537 -12.606 1.00 64.12 112 PRO A N 1
ATOM 845 C CA . PRO A 1 112 ? 15.657 10.230 -11.368 1.00 64.12 112 PRO A CA 1
ATOM 846 C C . PRO A 1 112 ? 15.264 9.246 -10.260 1.00 64.12 112 PRO A C 1
ATOM 848 O O . PRO A 1 112 ? 14.135 8.769 -10.198 1.00 64.12 112 PRO A O 1
ATOM 851 N N . THR A 1 113 ? 16.194 8.977 -9.349 1.00 76.44 113 THR A N 1
ATOM 852 C CA . THR A 1 113 ? 15.969 8.153 -8.163 1.00 76.44 113 THR A CA 1
ATOM 853 C C . THR A 1 113 ? 15.491 9.010 -7.001 1.00 76.44 113 THR A C 1
ATOM 855 O O . THR A 1 113 ? 16.131 10.001 -6.636 1.00 76.44 113 THR A O 1
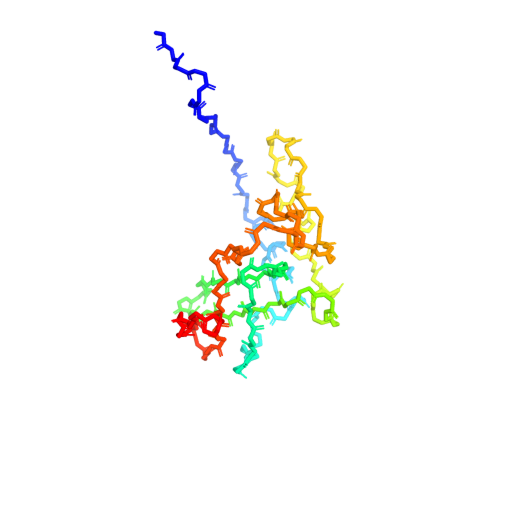ATOM 858 N N . TYR A 1 114 ? 14.393 8.602 -6.373 1.00 82.38 114 TYR A N 1
ATOM 859 C CA . TYR A 1 114 ? 13.904 9.209 -5.142 1.00 82.38 114 TYR A CA 1
ATOM 860 C C . TYR A 1 114 ? 13.724 8.147 -4.068 1.00 82.38 114 TYR A C 1
ATOM 862 O O . TYR A 1 114 ? 13.496 6.969 -4.346 1.00 82.38 114 TYR A O 1
ATOM 870 N N . SER A 1 115 ? 13.808 8.574 -2.816 1.00 87.75 115 SER A N 1
ATOM 871 C CA . SER A 1 115 ? 13.416 7.750 -1.679 1.00 87.75 115 SER A CA 1
ATOM 872 C C . SER A 1 115 ? 12.430 8.481 -0.787 1.00 87.75 115 SER A C 1
ATOM 874 O O . SER A 1 115 ? 12.474 9.705 -0.674 1.00 87.75 115 SER A O 1
ATOM 876 N N . LEU A 1 116 ? 11.560 7.701 -0.155 1.00 92.50 116 LEU A N 1
ATOM 877 C CA . LEU A 1 116 ? 10.571 8.117 0.828 1.00 92.50 116 LEU A CA 1
ATOM 878 C C . LEU A 1 116 ? 10.889 7.421 2.150 1.00 92.50 116 LEU A C 1
ATOM 880 O O . LEU A 1 116 ? 11.291 6.257 2.160 1.00 92.50 116 LEU A O 1
ATOM 884 N N . THR A 1 117 ? 10.698 8.112 3.270 1.00 95.19 117 THR A N 1
ATOM 885 C CA . THR A 1 117 ? 10.847 7.513 4.602 1.00 95.19 117 THR A CA 1
ATOM 886 C C . THR A 1 117 ? 9.486 7.381 5.269 1.00 95.19 117 THR A C 1
ATOM 888 O O . THR A 1 117 ? 8.697 8.323 5.280 1.00 95.19 117 THR A O 1
ATOM 891 N N . VAL A 1 118 ? 9.209 6.211 5.839 1.00 96.75 118 VAL A N 1
ATOM 892 C CA . VAL A 1 118 ? 7.982 5.941 6.596 1.00 96.75 118 VAL A CA 1
ATOM 893 C C . VAL A 1 118 ? 8.033 6.671 7.941 1.00 96.75 118 VAL A C 1
ATOM 895 O O . VAL A 1 118 ? 8.971 6.499 8.719 1.00 96.75 118 VAL A O 1
ATOM 898 N N . GLY A 1 119 ? 7.027 7.497 8.213 1.00 94.81 119 GLY A N 1
ATOM 899 C CA . GLY A 1 119 ? 6.773 8.154 9.494 1.00 94.81 119 GLY A CA 1
ATOM 900 C C . GLY A 1 119 ? 5.622 7.519 10.259 1.00 94.81 119 GLY A C 1
ATOM 901 O O . GLY A 1 119 ? 5.126 6.462 9.884 1.00 94.81 119 GLY A O 1
ATOM 902 N N . ASP A 1 120 ? 5.205 8.180 11.340 1.00 90.38 120 ASP A N 1
ATOM 903 C CA . ASP A 1 120 ? 4.199 7.624 12.253 1.00 90.38 120 ASP A CA 1
ATOM 904 C C . ASP A 1 120 ? 2.825 7.482 11.574 1.00 90.38 120 ASP A C 1
ATOM 906 O O . ASP A 1 120 ? 2.181 6.451 11.712 1.00 90.38 120 ASP A O 1
ATOM 910 N N . ASN A 1 121 ? 2.415 8.488 10.790 1.00 91.19 121 ASN A N 1
ATOM 911 C CA . ASN A 1 121 ? 1.113 8.545 10.110 1.00 91.19 121 ASN A CA 1
ATOM 912 C C . ASN A 1 121 ? 1.234 8.965 8.634 1.00 91.19 121 ASN A C 1
ATOM 914 O O . ASN A 1 121 ? 0.349 9.620 8.088 1.00 91.19 121 ASN A O 1
ATOM 918 N N . GLY A 1 122 ? 2.364 8.676 7.990 1.00 93.88 122 GLY A N 1
ATOM 919 C CA . GLY A 1 122 ? 2.582 9.096 6.611 1.00 93.88 122 GLY A CA 1
ATOM 920 C C . GLY A 1 122 ? 4.000 8.866 6.119 1.00 93.88 122 GLY A C 1
ATOM 921 O O . GLY A 1 122 ? 4.801 8.183 6.752 1.00 93.88 122 GLY A O 1
ATOM 922 N N . LEU A 1 123 ? 4.317 9.475 4.982 1.00 93.31 123 LEU A N 1
ATOM 923 C CA . LEU A 1 123 ? 5.659 9.502 4.410 1.00 93.31 123 LEU A CA 1
ATOM 924 C C . LEU A 1 123 ? 6.290 10.874 4.636 1.00 93.31 123 LEU A C 1
ATOM 926 O O . LEU A 1 123 ? 5.603 11.894 4.597 1.00 93.31 123 LEU A O 1
ATOM 930 N N . PHE A 1 124 ? 7.606 10.913 4.812 1.00 88.44 124 PHE A N 1
ATOM 931 C CA . PHE A 1 124 ? 8.368 12.155 4.850 1.00 88.44 124 PHE A CA 1
ATOM 932 C C . PHE A 1 124 ? 9.689 12.034 4.092 1.00 88.44 124 PHE A C 1
ATOM 934 O O . PHE A 1 124 ? 10.229 10.942 3.909 1.00 88.44 124 PHE A O 1
ATOM 941 N N . GLY A 1 125 ? 10.209 13.193 3.677 1.00 71.44 125 GLY A N 1
ATOM 942 C CA . GLY A 1 125 ? 11.508 13.333 3.028 1.00 71.44 125 GL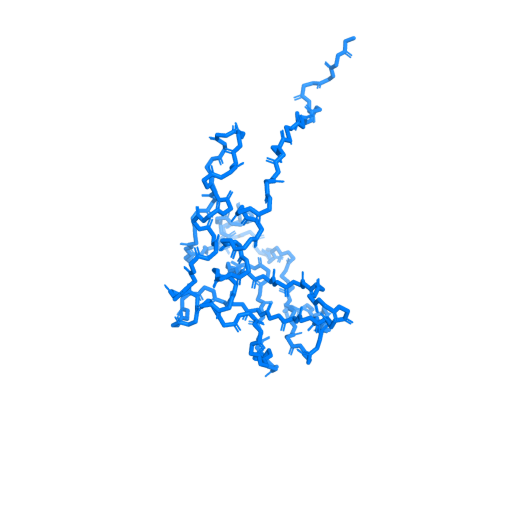Y A CA 1
ATOM 943 C C . GLY A 1 125 ? 11.550 12.707 1.639 1.00 71.44 125 GLY A C 1
ATOM 944 O O . GLY A 1 125 ? 11.897 11.542 1.508 1.00 71.44 125 GLY A O 1
ATOM 945 N N . VAL A 1 126 ? 11.278 13.505 0.604 1.00 65.94 126 VAL A N 1
ATOM 946 C CA . VAL A 1 126 ? 11.736 13.184 -0.753 1.00 65.94 126 VAL A CA 1
ATOM 947 C C . VAL A 1 126 ? 13.212 13.558 -0.796 1.00 65.94 126 VAL A C 1
ATOM 949 O O . VAL A 1 126 ? 13.549 14.742 -0.814 1.00 65.94 126 VAL A O 1
ATOM 952 N N . LYS A 1 127 ? 14.099 12.565 -0.729 1.00 59.66 127 LYS A N 1
ATOM 953 C CA . LYS A 1 127 ? 15.537 12.790 -0.920 1.00 59.66 127 LYS A CA 1
ATOM 954 C C . LYS A 1 127 ? 15.945 12.264 -2.296 1.00 59.66 127 LYS A C 1
ATOM 956 O O . LYS A 1 127 ? 15.586 11.123 -2.605 1.00 59.66 127 LYS A O 1
ATOM 961 N N . PRO A 1 128 ? 16.687 13.047 -3.102 1.00 58.28 128 PRO A N 1
ATOM 962 C CA . PRO A 1 128 ? 17.451 12.468 -4.194 1.00 58.28 128 PRO A CA 1
ATOM 963 C C . PRO A 1 128 ? 18.402 11.417 -3.611 1.00 58.28 128 PRO A C 1
ATOM 965 O O . PRO A 1 128 ? 18.970 11.618 -2.531 1.00 58.28 128 PRO A O 1
ATOM 968 N N . LEU A 1 129 ? 18.544 10.282 -4.290 1.00 53.97 129 LEU A N 1
ATOM 969 C CA . LEU A 1 129 ? 19.661 9.388 -4.013 1.00 53.97 129 LEU A CA 1
ATOM 970 C C . LEU A 1 129 ? 20.888 9.995 -4.705 1.00 53.97 129 LEU A C 1
ATOM 972 O O . LEU A 1 129 ? 20.989 9.918 -5.925 1.00 53.97 129 LEU A O 1
ATOM 976 N N . PHE A 1 130 ? 21.769 10.575 -3.880 1.00 50.78 130 PHE A N 1
ATOM 977 C CA . PHE A 1 130 ? 23.056 11.218 -4.206 1.00 50.78 130 PHE A CA 1
ATOM 978 C C . PHE A 1 130 ? 22.964 12.592 -4.888 1.00 50.78 130 PHE A C 1
ATOM 980 O O . PHE A 1 130 ? 22.260 12.737 -5.908 1.00 50.78 130 PHE A O 1
#

Foldseek 3Di:
DDDPPDDDDDDDDDDPVLVVVLVVLCVQLVQQPWAPFFDKDKPQFDKDWDWDQDPNDTTIYMGTPPDPSNVRHDNVVSVVVRDPPPDDDDDGDHDDQCNPVVDDPPNPDRDFMWMWGDDRRDIDDTDTPD

Organism: NCBI:txid111831

Sequence (130 aa):
MTAPWQGTVDSVPLTGADLVSLDKALAESGVFRPAPKGLLLRGEDFFWIVGACIDGTFHFNAFKWDSAAFAALTFPRLLLAWDPTGVPLNPPRSLSPFDIYRQTASDGGSGPTYSLTVGDNGLFGVKPLF

Secondary structure (DSSP, 8-state):
---TTPPP----PPPHHHHHHHHHHHHHTTTTSPP-TT-EEETTS-EEEEEEEETTEEEEEEEETTSHHHHT--HHHHHHHT-TT-PPP-------HHHHH---TTS-PPP--EEEEE-SSSEEEEEE--

pLDDT: mean 88.04, std 12.46, range [50.78, 98.38]

Radius of gyration: 17.77 Å; chains: 1; bounding box: 49×25×46 Å